Protein AF-A0A142NPI6-F1 (afdb_monomer_lite)

pLDDT: mean 86.51, std 17.46, range [44.03, 98.69]

Structure (mmCIF, N/CA/C/O backbone):
data_AF-A0A142NPI6-F1
#
_entry.id   AF-A0A142NPI6-F1
#
loop_
_atom_site.group_PDB
_atom_site.id
_atom_site.type_symbol
_atom_site.label_atom_id
_atom_site.label_alt_id
_atom_site.label_comp_id
_atom_site.label_asym_id
_atom_site.label_entity_id
_atom_site.label_seq_id
_atom_site.pdbx_PDB_ins_code
_atom_site.Cartn_x
_atom_site.Cartn_y
_atom_site.Cartn_z
_atom_site.occupancy
_atom_site.B_iso_or_equiv
_atom_site.auth_seq_id
_atom_site.auth_comp_id
_atom_site.auth_asym_id
_atom_site.auth_atom_id
_atom_site.pdbx_PDB_model_num
ATOM 1 N N . MET A 1 1 ? 30.840 42.696 -34.148 1.00 46.59 1 MET A N 1
ATOM 2 C CA . MET A 1 1 ? 31.530 41.416 -33.901 1.00 46.59 1 MET A CA 1
ATOM 3 C C . MET A 1 1 ? 30.783 40.773 -32.763 1.00 46.59 1 MET A C 1
ATOM 5 O O . MET A 1 1 ? 30.906 41.216 -31.628 1.00 46.59 1 MET A O 1
ATOM 9 N N . ASP A 1 2 ? 29.879 39.889 -33.158 1.00 44.03 2 ASP A N 1
ATOM 10 C CA . ASP A 1 2 ? 28.806 39.317 -32.363 1.00 44.03 2 ASP A CA 1
ATOM 11 C C . ASP A 1 2 ? 29.299 38.374 -31.265 1.00 44.03 2 ASP A C 1
ATOM 13 O O . ASP A 1 2 ? 30.174 37.537 -31.477 1.00 44.03 2 ASP A O 1
ATOM 17 N N . ASP A 1 3 ? 28.698 38.568 -30.094 1.00 54.62 3 ASP A N 1
ATOM 18 C CA . ASP A 1 3 ? 28.069 37.549 -29.256 1.00 54.62 3 ASP A CA 1
ATOM 19 C C . ASP A 1 3 ? 28.616 36.116 -29.352 1.00 54.62 3 ASP A C 1
ATOM 21 O O . ASP A 1 3 ? 28.298 35.357 -30.267 1.00 54.62 3 ASP A O 1
ATOM 25 N N . GLN A 1 4 ? 29.324 35.702 -28.300 1.00 48.88 4 GLN A N 1
ATOM 26 C CA . GLN A 1 4 ? 29.336 34.316 -27.833 1.00 48.88 4 GLN A CA 1
ATOM 27 C C . GLN A 1 4 ? 29.315 34.318 -26.299 1.00 48.88 4 GLN A C 1
ATOM 29 O O . GLN A 1 4 ? 30.331 34.137 -25.633 1.00 48.88 4 GLN A O 1
ATOM 34 N N . ASN A 1 5 ? 28.129 34.542 -25.733 1.00 45.75 5 ASN A N 1
ATOM 35 C CA . ASN A 1 5 ? 27.796 34.072 -24.393 1.00 45.75 5 ASN A CA 1
ATOM 36 C C . ASN A 1 5 ? 27.355 32.603 -24.525 1.00 45.75 5 ASN A C 1
ATOM 38 O O . ASN A 1 5 ? 26.288 32.356 -25.100 1.00 45.75 5 ASN A O 1
ATOM 42 N N . PRO A 1 6 ? 28.130 31.609 -24.056 1.00 51.25 6 PRO A N 1
ATOM 43 C CA . PRO A 1 6 ? 27.667 30.236 -24.089 1.00 51.25 6 PRO A CA 1
ATOM 44 C C . PRO A 1 6 ? 26.526 30.105 -23.079 1.00 51.25 6 PRO A C 1
ATOM 46 O O . PRO A 1 6 ? 26.740 30.108 -21.866 1.00 51.25 6 PRO A O 1
ATOM 49 N N . LYS A 1 7 ? 25.294 30.008 -23.595 1.00 52.94 7 LYS A N 1
ATOM 50 C CA . LYS A 1 7 ? 24.114 29.628 -22.816 1.00 52.94 7 LYS A CA 1
ATOM 51 C C . LYS A 1 7 ? 24.457 28.364 -22.034 1.00 52.94 7 LYS A C 1
ATOM 53 O O . LYS A 1 7 ? 24.637 27.296 -22.618 1.00 52.94 7 LYS A O 1
ATOM 58 N N . ARG A 1 8 ? 24.559 28.508 -20.713 1.00 50.34 8 ARG A N 1
ATOM 59 C CA . ARG A 1 8 ? 24.537 27.395 -19.771 1.00 50.34 8 ARG A CA 1
ATOM 60 C C . ARG A 1 8 ? 23.252 26.620 -20.033 1.00 50.34 8 ARG A C 1
ATOM 62 O O . ARG A 1 8 ? 22.157 27.160 -19.915 1.00 50.34 8 ARG A O 1
ATOM 69 N N . ILE A 1 9 ? 23.407 25.392 -20.505 1.00 53.50 9 ILE A N 1
ATOM 70 C CA . ILE A 1 9 ? 22.299 24.463 -20.659 1.00 53.50 9 ILE A CA 1
ATOM 71 C C . ILE A 1 9 ? 22.020 23.940 -19.250 1.00 53.50 9 ILE A C 1
ATOM 73 O O . ILE A 1 9 ? 22.754 23.098 -18.738 1.00 53.50 9 ILE A O 1
ATOM 77 N N . ASP A 1 10 ? 20.992 24.482 -18.607 1.00 52.28 10 ASP A N 1
ATOM 78 C CA . ASP A 1 10 ? 20.502 24.003 -17.317 1.00 52.28 10 ASP A CA 1
ATOM 79 C C . ASP A 1 10 ? 19.662 22.732 -17.543 1.00 52.28 10 ASP A C 1
ATOM 81 O O . ASP A 1 10 ? 18.435 22.762 -17.593 1.00 52.28 10 ASP A O 1
ATOM 85 N N . THR A 1 11 ? 20.322 21.588 -17.739 1.00 50.81 11 THR A N 1
ATOM 86 C CA . THR A 1 11 ? 19.669 20.296 -18.045 1.00 50.81 11 THR A CA 1
ATOM 87 C C . THR A 1 11 ? 19.231 19.474 -16.823 1.00 50.81 11 THR A C 1
ATOM 89 O O . THR A 1 11 ? 18.848 18.322 -16.989 1.00 50.81 11 THR A O 1
ATOM 92 N N . HIS A 1 12 ? 19.235 20.014 -15.599 1.00 49.62 12 HIS A N 1
ATOM 93 C CA . HIS A 1 12 ? 18.958 19.221 -14.380 1.00 49.62 12 HIS A CA 1
ATOM 94 C C . HIS A 1 12 ? 17.550 19.384 -13.770 1.00 49.62 12 HIS A C 1
ATOM 96 O O . HIS A 1 12 ? 17.245 18.750 -12.766 1.00 49.62 12 HIS A O 1
ATOM 102 N N . SER A 1 13 ? 16.657 20.192 -14.352 1.00 55.25 13 SER A N 1
ATOM 103 C CA . SER A 1 13 ? 15.383 20.520 -13.684 1.00 55.25 13 SER A CA 1
ATOM 104 C C . SER A 1 13 ? 14.291 19.442 -13.814 1.00 55.25 13 SER A C 1
ATOM 106 O O . SER A 1 13 ? 13.491 19.288 -12.900 1.00 55.25 13 SER A O 1
ATOM 108 N N . GLY A 1 14 ? 14.253 18.660 -14.901 1.00 50.91 14 GLY A N 1
ATOM 109 C CA . GLY A 1 14 ? 13.168 17.689 -15.144 1.00 50.91 14 GLY A CA 1
ATOM 110 C C . GLY A 1 14 ? 13.279 16.369 -14.368 1.00 50.91 14 GLY A C 1
ATOM 111 O O . GLY A 1 14 ? 12.258 15.790 -14.008 1.00 50.91 14 GLY A O 1
ATOM 112 N N . TYR A 1 15 ? 14.505 15.915 -14.084 1.00 52.22 15 TYR A N 1
ATOM 113 C CA . TYR A 1 15 ? 14.760 14.666 -13.350 1.00 52.22 15 TYR A CA 1
ATOM 114 C C . TYR A 1 15 ? 14.495 14.822 -11.838 1.00 52.22 15 TYR A C 1
ATOM 116 O O . TYR A 1 15 ? 13.837 13.972 -11.248 1.00 52.22 15 TYR A O 1
ATOM 124 N N . SER A 1 16 ? 14.869 15.962 -11.236 1.00 62.44 16 SER A N 1
ATOM 125 C CA . SER A 1 16 ? 14.729 16.203 -9.784 1.00 62.44 16 SER A CA 1
ATOM 126 C C . SER A 1 16 ? 13.276 16.151 -9.290 1.00 62.44 16 SER A C 1
ATOM 128 O O . SER A 1 16 ? 12.978 15.498 -8.296 1.00 62.44 16 SER A O 1
ATOM 130 N N . PHE A 1 17 ? 12.337 16.785 -10.004 1.00 59.56 17 PHE A N 1
ATOM 131 C CA . PHE A 1 17 ? 10.938 16.851 -9.555 1.00 59.56 17 PHE A CA 1
ATOM 132 C C . PHE A 1 17 ? 10.195 15.511 -9.655 1.00 59.56 17 PHE A C 1
ATOM 134 O O . PHE A 1 17 ? 9.284 15.255 -8.866 1.00 59.56 17 PHE A O 1
ATOM 141 N N . SER A 1 18 ? 10.537 14.668 -10.637 1.00 68.88 18 SER A N 1
ATOM 142 C CA . SER A 1 18 ? 9.925 13.341 -10.785 1.00 68.88 18 SER A CA 1
ATOM 143 C C . SER A 1 18 ? 10.379 12.402 -9.667 1.00 68.88 18 SER A C 1
ATOM 145 O O . SER A 1 18 ? 9.552 11.687 -9.099 1.00 68.88 18 SER A O 1
ATOM 147 N N . ASP A 1 19 ? 11.662 12.467 -9.306 1.00 78.88 19 ASP A N 1
ATOM 148 C CA . ASP A 1 19 ? 12.242 11.675 -8.220 1.00 78.88 19 ASP A CA 1
ATOM 149 C C . ASP A 1 19 ? 11.696 12.120 -6.854 1.00 78.88 19 ASP A C 1
ATOM 151 O O . ASP A 1 19 ? 11.256 11.288 -6.062 1.00 78.88 19 ASP A O 1
ATOM 155 N N . GLU A 1 20 ? 11.595 13.431 -6.606 1.00 88.25 20 GLU A N 1
ATOM 156 C CA . GLU A 1 20 ? 10.992 13.978 -5.381 1.00 88.25 20 GLU A CA 1
ATOM 157 C C . GLU A 1 20 ? 9.533 13.534 -5.201 1.00 88.25 20 GLU A C 1
ATOM 159 O O . GLU A 1 20 ? 9.131 13.106 -4.117 1.00 88.25 20 GLU A O 1
ATOM 164 N N . ARG A 1 21 ? 8.728 13.579 -6.272 1.00 89.25 21 ARG A N 1
ATOM 165 C CA . ARG A 1 21 ? 7.339 13.096 -6.233 1.00 89.25 21 ARG A CA 1
ATOM 166 C C . ARG A 1 21 ? 7.260 11.595 -5.982 1.00 89.25 21 ARG A C 1
ATOM 168 O O . ARG A 1 21 ? 6.357 11.159 -5.273 1.00 89.25 21 ARG A O 1
ATOM 175 N N . ALA A 1 22 ? 8.160 10.800 -6.559 1.00 90.69 22 ALA A N 1
ATOM 176 C CA . ALA A 1 22 ? 8.201 9.360 -6.320 1.00 90.69 22 ALA A CA 1
ATOM 177 C C . ALA A 1 22 ? 8.537 9.041 -4.853 1.00 90.69 22 ALA A C 1
ATOM 179 O O . ALA A 1 22 ? 7.868 8.203 -4.250 1.00 90.69 22 ALA A O 1
ATOM 180 N N . ILE A 1 23 ? 9.494 9.764 -4.261 1.00 93.38 23 ILE A N 1
ATOM 181 C CA . ILE A 1 23 ? 9.863 9.635 -2.843 1.00 93.38 23 ILE A CA 1
ATOM 182 C C . ILE A 1 23 ? 8.678 9.992 -1.939 1.00 93.38 23 ILE A C 1
ATOM 184 O O . ILE A 1 23 ? 8.345 9.228 -1.033 1.00 93.38 23 ILE A O 1
ATOM 188 N N . ILE A 1 24 ? 8.012 11.124 -2.198 1.00 95.31 24 ILE A N 1
ATOM 189 C CA . ILE A 1 24 ? 6.867 11.574 -1.392 1.00 95.31 24 ILE A CA 1
ATOM 190 C C . ILE A 1 24 ? 5.718 10.565 -1.461 1.00 95.31 24 ILE A C 1
ATOM 192 O O . ILE A 1 24 ? 5.189 10.191 -0.416 1.00 95.31 24 ILE A O 1
ATOM 196 N N . ARG A 1 25 ? 5.342 10.103 -2.661 1.00 95.69 25 ARG A N 1
ATOM 197 C CA . ARG A 1 25 ? 4.215 9.170 -2.806 1.00 95.69 25 ARG A 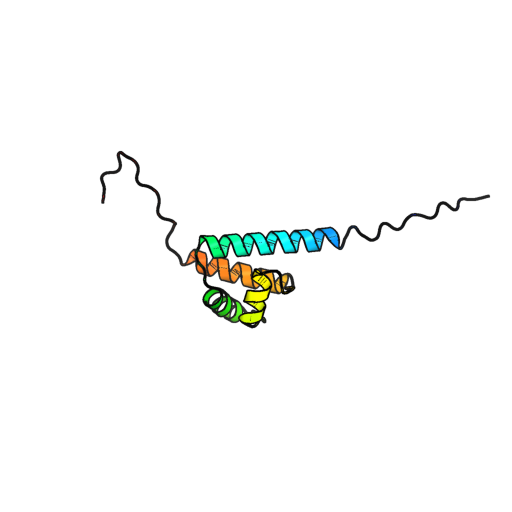CA 1
ATOM 198 C C . ARG A 1 25 ? 4.502 7.804 -2.177 1.00 95.69 25 ARG A C 1
ATOM 200 O O . ARG A 1 25 ? 3.646 7.289 -1.465 1.00 95.69 25 ARG A O 1
ATOM 207 N N . ARG A 1 26 ? 5.719 7.262 -2.343 1.00 96.31 26 ARG A N 1
ATOM 208 C CA . ARG A 1 26 ? 6.141 6.036 -1.640 1.00 96.31 26 ARG A CA 1
ATOM 209 C C . ARG A 1 26 ? 6.012 6.205 -0.131 1.00 96.31 26 ARG A C 1
ATOM 211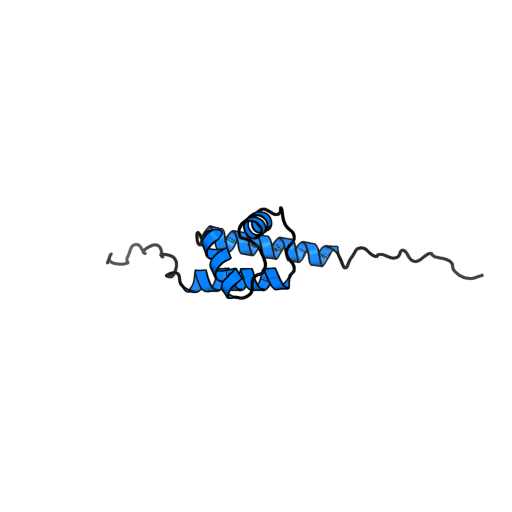 O O . ARG A 1 26 ? 5.423 5.363 0.528 1.00 96.31 26 ARG A O 1
ATOM 218 N N . ARG A 1 27 ? 6.545 7.302 0.410 1.00 96.81 27 ARG A N 1
ATOM 219 C CA . ARG A 1 27 ? 6.495 7.569 1.847 1.00 96.81 27 ARG A CA 1
ATOM 220 C C . ARG A 1 27 ? 5.055 7.636 2.362 1.00 96.81 27 ARG A C 1
ATOM 222 O O . ARG A 1 27 ? 4.759 7.029 3.381 1.00 96.81 27 ARG A O 1
ATOM 229 N N . GLN A 1 28 ? 4.171 8.338 1.654 1.00 97.69 28 GLN A N 1
ATOM 230 C CA . GLN A 1 28 ? 2.751 8.429 2.014 1.00 97.69 28 GLN A CA 1
ATOM 231 C C . GLN A 1 28 ? 2.055 7.064 1.980 1.00 97.69 28 GLN A C 1
ATOM 233 O O . GLN A 1 28 ? 1.262 6.765 2.868 1.00 97.69 28 GLN A O 1
ATOM 238 N N . LEU A 1 29 ? 2.369 6.233 0.982 1.00 98.00 29 LEU A N 1
ATOM 239 C CA . LEU A 1 29 ? 1.875 4.861 0.898 1.00 98.00 29 LEU A CA 1
ATOM 240 C C . LEU A 1 29 ? 2.322 4.033 2.110 1.00 98.00 29 LEU A C 1
ATOM 242 O O . LEU A 1 29 ? 1.484 3.395 2.743 1.00 98.00 29 LEU A O 1
ATOM 246 N N . THR A 1 30 ? 3.616 4.062 2.447 1.00 97.50 30 THR A N 1
ATOM 247 C CA . THR A 1 30 ? 4.158 3.332 3.603 1.00 97.50 30 THR A CA 1
ATOM 248 C C . THR A 1 30 ? 3.517 3.814 4.906 1.00 97.50 30 THR A C 1
ATOM 250 O O . THR A 1 30 ? 3.042 2.997 5.685 1.00 97.50 30 THR A O 1
ATOM 253 N N . GLU A 1 31 ? 3.402 5.131 5.110 1.00 97.69 31 GLU A N 1
ATOM 254 C CA . GLU A 1 31 ? 2.745 5.708 6.293 1.00 97.69 31 GLU A CA 1
ATOM 255 C C . GLU A 1 31 ? 1.278 5.254 6.425 1.00 97.69 31 GLU A C 1
ATOM 257 O O . GLU A 1 31 ? 0.823 4.949 7.529 1.00 97.69 31 GLU A O 1
ATOM 262 N N . ALA A 1 32 ? 0.534 5.176 5.315 1.00 97.12 32 ALA A N 1
ATOM 263 C CA . ALA A 1 32 ? -0.844 4.686 5.315 1.00 97.12 32 ALA A CA 1
ATOM 264 C C . ALA A 1 32 ? -0.926 3.185 5.641 1.00 97.12 32 ALA A C 1
ATOM 266 O O . ALA A 1 32 ? -1.741 2.785 6.475 1.00 97.12 32 ALA A O 1
ATOM 267 N N . ALA A 1 33 ? -0.076 2.366 5.016 1.00 96.94 33 ALA A N 1
ATOM 268 C CA . ALA A 1 33 ? -0.022 0.928 5.266 1.00 96.94 33 ALA A CA 1
ATOM 269 C C . ALA A 1 33 ? 0.332 0.625 6.731 1.00 96.94 33 ALA A C 1
ATOM 271 O O . ALA A 1 33 ? -0.337 -0.191 7.365 1.00 96.94 33 ALA A O 1
ATOM 272 N N . ASP A 1 34 ? 1.309 1.343 7.291 1.00 96.56 34 ASP A N 1
ATOM 273 C CA . ASP A 1 34 ? 1.729 1.212 8.688 1.00 96.56 34 ASP A CA 1
ATOM 274 C C . ASP A 1 34 ? 0.616 1.626 9.658 1.00 96.56 34 ASP A C 1
ATOM 276 O O . ASP A 1 34 ? 0.316 0.900 10.607 1.00 96.56 34 ASP A O 1
ATOM 280 N N . PHE A 1 35 ? -0.036 2.770 9.415 1.00 95.62 35 PHE A N 1
ATOM 281 C CA . PHE A 1 35 ? -1.119 3.267 10.270 1.00 95.62 35 PHE A CA 1
ATOM 282 C C . PHE A 1 35 ? -2.274 2.264 10.381 1.00 95.62 35 PHE A C 1
ATOM 284 O O . PHE A 1 35 ? -2.822 2.059 11.465 1.00 95.62 35 PHE A O 1
ATOM 291 N N . TRP A 1 36 ? -2.627 1.624 9.265 1.00 96.12 36 TRP A N 1
ATOM 292 C CA . TRP A 1 36 ? -3.702 0.633 9.193 1.00 96.12 36 TRP A CA 1
ATOM 293 C C . TRP A 1 36 ? -3.236 -0.809 9.430 1.00 96.12 36 TRP A C 1
ATOM 295 O O . TRP A 1 36 ? -4.046 -1.732 9.350 1.00 96.12 36 TRP A O 1
ATOM 305 N N . ASN A 1 37 ? -1.957 -1.012 9.765 1.00 96.25 37 ASN A N 1
ATOM 306 C CA . ASN A 1 37 ? -1.346 -2.321 9.996 1.00 96.25 37 ASN A CA 1
ATOM 307 C C . ASN A 1 37 ? -1.579 -3.304 8.829 1.00 96.25 37 ASN A C 1
ATOM 309 O O . ASN A 1 37 ? -1.871 -4.489 9.022 1.00 96.25 37 ASN A O 1
ATOM 313 N N . ILE A 1 38 ? -1.470 -2.798 7.601 1.00 97.56 38 ILE A N 1
ATOM 314 C CA . ILE A 1 38 ? -1.558 -3.601 6.385 1.00 97.56 38 ILE A CA 1
ATOM 315 C C . ILE A 1 38 ? -0.253 -4.384 6.232 1.00 97.56 38 ILE A C 1
ATOM 317 O O . ILE A 1 38 ? 0.819 -3.818 6.047 1.00 97.56 38 ILE A O 1
ATOM 321 N N . SER A 1 39 ? -0.335 -5.713 6.297 1.00 97.69 39 SER A N 1
ATOM 322 C CA . SER A 1 39 ? 0.835 -6.572 6.087 1.00 97.69 39 SER A CA 1
ATOM 323 C C . SER A 1 39 ? 1.329 -6.517 4.638 1.00 97.69 39 SER A C 1
ATOM 325 O O . SER A 1 39 ? 0.505 -6.505 3.720 1.00 97.69 39 SER A O 1
ATOM 327 N N . VAL A 1 40 ? 2.645 -6.628 4.434 1.00 97.94 40 VAL A N 1
ATOM 328 C CA . VAL A 1 40 ? 3.281 -6.729 3.105 1.00 97.94 40 VAL A CA 1
ATOM 329 C C . VAL A 1 40 ? 2.661 -7.850 2.266 1.00 97.94 40 VAL A C 1
ATOM 331 O O . VAL A 1 40 ? 2.256 -7.606 1.134 1.00 97.94 40 VAL A O 1
ATOM 334 N N . ALA A 1 41 ? 2.490 -9.045 2.842 1.00 98.25 41 ALA A N 1
ATOM 335 C CA . ALA A 1 41 ? 1.868 -10.186 2.167 1.00 98.25 41 ALA A CA 1
ATOM 336 C C . ALA A 1 41 ? 0.435 -9.887 1.689 1.00 98.25 41 ALA A C 1
ATOM 338 O O . ALA A 1 41 ? 0.056 -10.242 0.574 1.00 98.25 41 ALA A O 1
ATOM 339 N N . GLY A 1 42 ? -0.365 -9.218 2.526 1.00 98.06 42 GLY A N 1
ATOM 340 C CA . GLY A 1 42 ? -1.735 -8.818 2.194 1.00 98.06 42 GLY A CA 1
ATOM 341 C C . GLY A 1 42 ? -1.791 -7.755 1.096 1.00 98.06 42 GLY A C 1
ATOM 342 O O . GLY A 1 42 ? -2.545 -7.911 0.138 1.00 98.06 42 GLY A O 1
ATOM 343 N N . ALA A 1 43 ? -0.951 -6.719 1.199 1.00 98.25 43 ALA A N 1
ATOM 344 C CA . ALA A 1 43 ? -0.817 -5.695 0.165 1.00 98.25 43 ALA A CA 1
ATOM 345 C C . ALA A 1 43 ? -0.377 -6.310 -1.168 1.00 98.25 43 ALA A C 1
ATOM 347 O O . ALA A 1 43 ? -0.975 -6.023 -2.201 1.00 98.25 43 ALA A O 1
ATOM 348 N N . TRP A 1 44 ? 0.617 -7.202 -1.136 1.00 98.69 44 TRP A N 1
ATOM 349 C CA . TRP A 1 44 ? 1.117 -7.909 -2.309 1.00 98.69 44 TRP A CA 1
ATOM 350 C C . TRP A 1 44 ? 0.041 -8.771 -2.968 1.00 98.69 44 TRP A C 1
ATOM 352 O O . TRP A 1 44 ? -0.165 -8.653 -4.175 1.00 98.69 44 TRP A O 1
ATOM 362 N N . LEU A 1 45 ? -0.676 -9.594 -2.196 1.00 98.56 45 LEU A N 1
ATOM 363 C CA . LEU A 1 45 ? -1.711 -10.480 -2.732 1.00 98.56 45 LEU A CA 1
ATOM 364 C C . LEU A 1 45 ? -2.821 -9.698 -3.445 1.00 98.56 45 LEU A C 1
ATOM 366 O O . LEU A 1 45 ? -3.299 -10.115 -4.502 1.00 98.56 45 LEU A O 1
ATOM 370 N N . HIS A 1 46 ? -3.214 -8.554 -2.885 1.00 98.50 46 HIS A N 1
ATOM 371 C CA . HIS A 1 46 ? -4.233 -7.710 -3.494 1.00 98.50 46 HIS A CA 1
ATOM 372 C C . HIS A 1 46 ? -3.689 -6.952 -4.713 1.00 98.50 46 HIS A C 1
ATOM 374 O O . HIS A 1 46 ? -4.302 -6.975 -5.777 1.00 98.50 46 HIS A O 1
ATOM 380 N N . TYR A 1 47 ? -2.476 -6.405 -4.620 1.00 98.69 47 TYR A N 1
ATOM 381 C CA . TYR A 1 47 ? -1.760 -5.761 -5.725 1.00 98.69 47 TYR A CA 1
ATOM 382 C C . TYR A 1 47 ? -1.616 -6.665 -6.961 1.00 98.69 47 TYR A C 1
ATOM 384 O O . TYR A 1 47 ? -1.938 -6.232 -8.069 1.00 98.69 47 TYR A O 1
ATOM 392 N N . VAL A 1 48 ? -1.213 -7.934 -6.806 1.00 98.38 48 VAL A N 1
ATOM 393 C CA . VAL A 1 48 ? -1.114 -8.865 -7.951 1.00 98.38 48 VAL A CA 1
ATOM 394 C C . VAL A 1 48 ? -2.481 -9.194 -8.552 1.00 98.38 48 VAL A C 1
ATOM 396 O O . VAL A 1 48 ? -2.582 -9.410 -9.759 1.00 98.38 48 VAL A O 1
ATOM 399 N N . SER A 1 49 ? -3.551 -9.175 -7.749 1.00 98.31 49 SER A N 1
ATOM 400 C CA . SER A 1 49 ? -4.920 -9.377 -8.244 1.00 98.31 49 SER A CA 1
ATOM 401 C C . SER A 1 49 ? -5.398 -8.231 -9.147 1.00 98.31 49 SER A C 1
ATOM 403 O O . SER A 1 49 ? -6.191 -8.462 -10.060 1.00 98.31 49 SER A O 1
ATOM 405 N N . LEU A 1 50 ? -4.849 -7.025 -8.950 1.00 98.38 50 LEU A N 1
ATOM 406 C CA . LEU A 1 50 ? -5.104 -5.828 -9.757 1.00 98.38 50 LEU A CA 1
ATOM 407 C C . LEU A 1 50 ? -4.149 -5.686 -10.961 1.00 98.38 50 LEU A C 1
ATOM 409 O O . LEU A 1 50 ? -4.220 -4.698 -11.691 1.00 98.38 50 LEU A O 1
ATOM 413 N N . GLY A 1 51 ? -3.272 -6.669 -11.200 1.00 97.94 51 GLY A N 1
ATOM 414 C CA . GLY A 1 51 ? -2.303 -6.656 -12.305 1.00 97.94 51 GLY A CA 1
ATOM 415 C C . GLY A 1 51 ? -0.898 -6.189 -11.918 1.00 97.94 51 GLY A C 1
ATOM 416 O O . GLY A 1 51 ? -0.101 -5.853 -12.793 1.00 97.94 51 GLY A O 1
ATOM 417 N N . GLY A 1 52 ? -0.588 -6.165 -10.623 1.00 98.19 52 GLY A N 1
ATOM 418 C CA . GLY A 1 52 ? 0.751 -5.908 -10.119 1.00 98.19 52 GLY A CA 1
ATOM 419 C C . GLY A 1 52 ? 1.788 -6.939 -10.576 1.00 98.19 52 GLY A C 1
ATOM 420 O O . GLY A 1 52 ? 1.510 -8.136 -10.635 1.00 98.19 52 GLY A O 1
ATOM 421 N N . GLU A 1 53 ? 2.997 -6.471 -10.889 1.00 98.06 53 GLU A N 1
ATOM 422 C CA . GLU A 1 53 ? 4.061 -7.280 -11.508 1.00 98.06 53 GLU A CA 1
ATOM 423 C C . GLU A 1 53 ? 5.207 -7.651 -10.550 1.00 98.06 53 GLU A C 1
ATOM 425 O O . GLU A 1 53 ? 6.011 -8.524 -10.876 1.00 98.06 53 GLU A O 1
ATOM 430 N N . LEU A 1 54 ? 5.296 -7.014 -9.377 1.00 97.88 54 LEU A N 1
ATOM 431 C CA . LEU A 1 54 ? 6.332 -7.313 -8.383 1.00 97.88 54 LEU A CA 1
ATOM 432 C C . LEU A 1 54 ? 6.094 -8.643 -7.660 1.00 97.88 54 LEU A C 1
ATOM 434 O O . LEU A 1 54 ? 4.970 -9.015 -7.308 1.00 97.88 54 LEU A O 1
ATOM 438 N N . THR A 1 55 ? 7.194 -9.309 -7.323 1.00 98.19 55 THR A N 1
ATOM 439 C CA . THR A 1 55 ? 7.194 -10.334 -6.273 1.00 98.19 55 THR A CA 1
ATOM 440 C C . THR A 1 55 ? 6.977 -9.708 -4.890 1.00 98.19 55 THR A C 1
ATOM 442 O O . THR A 1 55 ? 7.224 -8.518 -4.690 1.00 98.19 55 THR A O 1
ATOM 445 N N . GLU A 1 56 ? 6.569 -10.513 -3.902 1.00 98.25 56 GLU A N 1
ATOM 446 C CA . GLU A 1 56 ? 6.416 -10.048 -2.512 1.00 98.25 56 GLU A CA 1
ATOM 447 C C . GLU A 1 56 ? 7.715 -9.422 -1.977 1.00 98.25 56 GLU A C 1
ATOM 449 O O . GLU A 1 56 ? 7.689 -8.371 -1.344 1.00 98.25 56 GLU A O 1
ATOM 454 N N . TYR A 1 57 ? 8.864 -10.025 -2.301 1.00 98.12 57 TYR A N 1
ATOM 455 C CA . TYR A 1 57 ? 10.182 -9.538 -1.887 1.00 98.12 57 TYR A CA 1
ATOM 456 C C . TYR A 1 57 ? 10.558 -8.198 -2.537 1.00 98.12 57 TYR A C 1
ATOM 458 O O . TYR A 1 57 ? 11.123 -7.328 -1.880 1.00 98.12 57 TYR A O 1
ATOM 466 N N . GLU A 1 58 ? 10.259 -8.000 -3.823 1.00 98.19 58 GLU A N 1
ATOM 467 C CA . GLU A 1 58 ? 10.517 -6.713 -4.484 1.00 98.19 58 GLU A CA 1
ATOM 468 C C . GLU A 1 58 ? 9.581 -5.611 -3.981 1.00 98.19 58 GLU A C 1
ATOM 470 O O . GLU A 1 58 ? 9.995 -4.456 -3.889 1.00 98.19 58 GLU A O 1
ATOM 475 N N . LEU A 1 59 ? 8.343 -5.960 -3.621 1.00 98.12 59 LEU A N 1
ATOM 476 C CA . LEU A 1 59 ? 7.409 -5.040 -2.978 1.00 98.12 59 LEU A CA 1
ATOM 477 C C . LEU A 1 59 ? 7.910 -4.632 -1.589 1.00 98.12 59 LEU A C 1
ATOM 479 O O . LEU A 1 59 ? 7.945 -3.440 -1.290 1.00 98.12 59 LEU A O 1
ATOM 483 N N . ASP A 1 60 ? 8.380 -5.584 -0.780 1.00 97.69 60 ASP A N 1
ATOM 484 C CA . ASP A 1 60 ? 9.025 -5.295 0.505 1.00 97.69 60 ASP A CA 1
ATOM 485 C C . ASP A 1 60 ? 10.251 -4.382 0.330 1.00 97.69 60 ASP A C 1
ATOM 487 O O . ASP A 1 60 ? 10.386 -3.362 1.007 1.00 97.69 60 ASP A O 1
ATOM 491 N N . ALA A 1 61 ? 11.110 -4.680 -0.650 1.00 97.62 61 ALA A N 1
ATOM 492 C CA . ALA A 1 61 ? 12.262 -3.847 -0.977 1.00 97.62 61 ALA A CA 1
ATOM 493 C C . ALA A 1 61 ? 11.850 -2.442 -1.449 1.00 97.62 61 ALA A C 1
ATOM 495 O O . ALA A 1 61 ? 12.517 -1.465 -1.108 1.00 97.62 61 ALA A O 1
ATOM 496 N N . TYR A 1 62 ? 10.755 -2.308 -2.203 1.00 96.62 62 TYR A N 1
ATOM 497 C CA . TYR A 1 62 ? 10.224 -1.010 -2.618 1.00 96.62 62 TYR A CA 1
ATOM 498 C C . TYR A 1 62 ? 9.796 -0.174 -1.414 1.00 96.62 62 TYR A C 1
ATOM 500 O O . TYR A 1 62 ? 10.210 0.982 -1.319 1.00 96.62 62 TYR A O 1
ATOM 508 N N . LEU A 1 63 ? 9.039 -0.757 -0.480 1.00 95.44 63 LEU A N 1
ATOM 509 C CA . LEU A 1 63 ? 8.594 -0.079 0.742 1.00 95.44 63 LEU A CA 1
ATOM 510 C C . LEU A 1 63 ? 9.774 0.360 1.626 1.00 95.44 63 LEU A C 1
ATOM 512 O O . LEU A 1 63 ? 9.713 1.431 2.227 1.00 95.44 63 LEU A O 1
ATOM 516 N N . HIS A 1 64 ? 10.871 -0.404 1.623 1.00 95.19 64 HIS A N 1
ATOM 517 C CA . HIS A 1 64 ? 12.120 -0.104 2.337 1.00 95.19 64 HIS A CA 1
ATOM 518 C C . HIS A 1 64 ? 13.147 0.700 1.520 1.00 95.19 64 HIS A C 1
ATOM 520 O O . HIS A 1 64 ? 14.331 0.733 1.851 1.00 95.19 64 HIS A O 1
ATOM 526 N N . GLU A 1 65 ? 12.712 1.359 0.445 1.00 94.4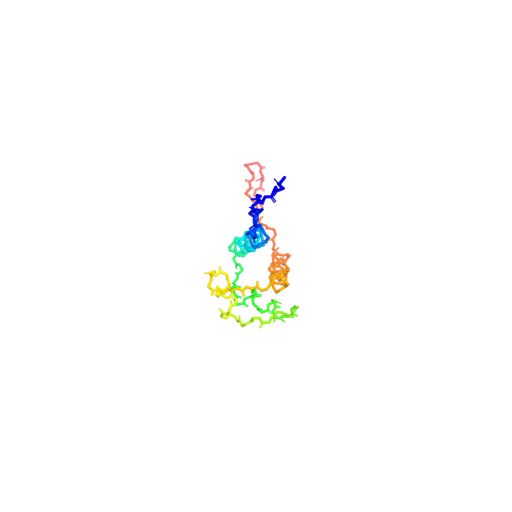4 65 GLU A N 1
ATOM 527 C CA . GLU A 1 65 ? 13.542 2.230 -0.399 1.00 94.44 65 GLU A CA 1
ATOM 528 C C . GLU A 1 65 ? 14.708 1.540 -1.135 1.00 94.44 65 GLU A C 1
ATOM 530 O O . GLU A 1 65 ? 15.558 2.211 -1.722 1.00 94.44 65 GLU A O 1
ATOM 535 N N . ALA A 1 66 ? 14.728 0.208 -1.157 1.00 96.06 66 ALA A N 1
ATOM 536 C CA . ALA A 1 66 ? 15.747 -0.628 -1.787 1.00 96.06 66 ALA A CA 1
ATOM 537 C C . ALA A 1 66 ? 15.379 -1.081 -3.215 1.00 96.06 66 ALA A C 1
ATOM 539 O O . ALA A 1 66 ? 16.152 -1.797 -3.852 1.00 96.06 66 ALA A O 1
ATOM 540 N N . TYR A 1 67 ? 14.220 -0.664 -3.734 1.00 94.12 67 TYR A N 1
ATOM 541 C CA . TYR A 1 67 ? 13.758 -0.971 -5.089 1.00 94.12 67 TYR A CA 1
ATOM 542 C C . TYR A 1 67 ? 13.112 0.253 -5.749 1.00 94.12 67 TYR A C 1
ATOM 544 O O . TYR A 1 67 ? 12.432 1.046 -5.093 1.00 94.12 67 TYR A O 1
ATOM 552 N N . PHE A 1 68 ? 13.313 0.411 -7.060 1.00 92.44 68 PHE A N 1
ATOM 553 C CA . PHE A 1 68 ? 12.666 1.458 -7.851 1.00 92.44 68 PHE A CA 1
ATOM 554 C C . PHE A 1 68 ? 11.426 0.906 -8.547 1.00 92.44 68 PHE A C 1
ATOM 556 O O . PHE A 1 68 ? 11.523 -0.033 -9.333 1.00 92.44 68 PHE A O 1
ATOM 563 N N . LEU A 1 69 ? 10.274 1.532 -8.312 1.00 94.06 69 LEU A N 1
ATOM 564 C CA . LEU A 1 69 ? 9.009 1.127 -8.912 1.00 94.06 69 LEU A CA 1
ATOM 565 C C . LEU A 1 69 ? 8.551 2.128 -9.971 1.00 94.06 69 LEU A C 1
ATOM 567 O O . LEU A 1 69 ? 8.571 3.341 -9.751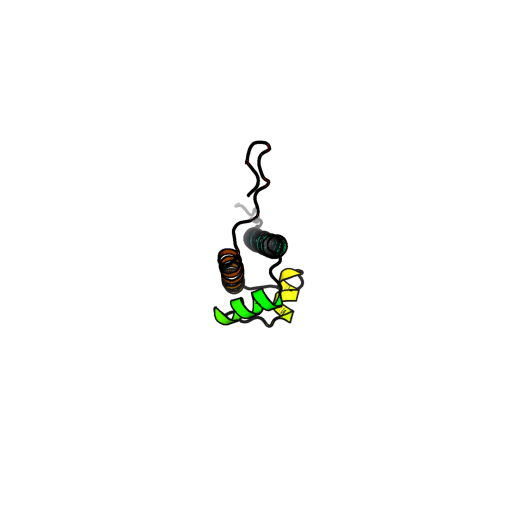 1.00 94.06 69 LEU A O 1
ATOM 571 N N . ALA A 1 70 ? 8.100 1.615 -11.116 1.00 94.81 70 ALA A N 1
ATOM 572 C CA . ALA A 1 70 ? 7.507 2.446 -12.155 1.00 94.81 70 ALA A CA 1
ATOM 573 C C . ALA A 1 70 ? 6.248 3.168 -11.624 1.00 94.81 70 ALA A C 1
ATOM 575 O O . ALA A 1 70 ? 5.477 2.560 -10.880 1.00 94.81 70 ALA A O 1
ATOM 576 N N . PRO A 1 71 ? 5.973 4.423 -12.038 1.00 94.31 71 PRO A N 1
ATOM 577 C CA . PRO A 1 71 ? 4.827 5.187 -11.538 1.00 94.31 71 PRO A CA 1
ATOM 578 C C . PRO A 1 71 ? 3.484 4.455 -11.637 1.00 94.31 71 PRO A C 1
ATOM 580 O O . PRO A 1 71 ? 2.729 4.463 -10.678 1.00 94.31 71 PRO A O 1
ATOM 583 N N . TYR A 1 72 ? 3.226 3.776 -12.757 1.00 96.12 72 TYR A N 1
ATOM 584 C CA . TYR A 1 72 ? 1.999 3.000 -12.956 1.00 96.12 72 TYR A CA 1
ATOM 585 C C . TYR A 1 72 ? 1.875 1.823 -11.976 1.00 96.12 72 TYR A C 1
ATOM 587 O O . TYR A 1 72 ? 0.812 1.603 -11.407 1.00 96.12 72 TYR A O 1
ATOM 595 N N . GLN A 1 73 ? 2.972 1.102 -11.730 1.00 97.75 73 GLN A N 1
ATOM 596 C CA . GLN A 1 73 ? 2.983 0.004 -10.761 1.00 97.75 73 GLN A CA 1
ATOM 597 C C . GLN A 1 73 ? 2.773 0.514 -9.330 1.00 97.75 73 GLN A C 1
ATOM 599 O O . GLN A 1 73 ? 2.113 -0.140 -8.527 1.00 97.75 73 GLN A O 1
ATOM 604 N N . HIS A 1 74 ? 3.279 1.709 -9.016 1.00 97.69 74 HIS A N 1
ATOM 605 C CA . HIS A 1 74 ? 2.989 2.355 -7.742 1.00 97.69 74 HIS A CA 1
ATOM 606 C C . HIS A 1 74 ? 1.510 2.730 -7.601 1.00 97.69 74 HIS A C 1
ATOM 608 O O . HIS A 1 74 ? 0.944 2.522 -6.532 1.00 97.69 74 HIS A O 1
ATOM 614 N N . ASP A 1 75 ? 0.879 3.234 -8.662 1.00 98.25 75 ASP A N 1
ATOM 615 C CA . ASP A 1 75 ? -0.538 3.599 -8.627 1.00 98.25 75 ASP A CA 1
ATOM 616 C C . ASP A 1 75 ? -1.430 2.360 -8.387 1.00 98.25 75 ASP A C 1
ATOM 618 O O . ASP A 1 75 ? -2.363 2.437 -7.593 1.00 98.25 75 ASP A O 1
ATOM 622 N N . ILE A 1 76 ? -1.096 1.194 -8.965 1.00 98.69 76 ILE A N 1
ATOM 623 C CA . ILE A 1 76 ? -1.791 -0.076 -8.660 1.00 98.69 76 ILE A CA 1
ATOM 624 C C . ILE A 1 76 ? -1.605 -0.466 -7.187 1.00 98.69 76 ILE A C 1
ATOM 626 O O . ILE A 1 76 ? -2.555 -0.883 -6.529 1.00 98.69 76 ILE A O 1
ATOM 630 N N . LEU A 1 77 ? -0.387 -0.341 -6.652 1.00 98.56 77 LEU A N 1
ATOM 631 C CA . LEU A 1 77 ? -0.118 -0.660 -5.248 1.00 98.56 77 LEU A CA 1
ATOM 632 C C . LEU A 1 77 ? -0.867 0.283 -4.296 1.00 98.56 77 LEU A C 1
ATOM 634 O O . LEU A 1 77 ? -1.378 -0.161 -3.271 1.00 98.56 77 LEU A O 1
ATOM 638 N N . ALA A 1 78 ? -0.958 1.568 -4.640 1.00 98.50 78 ALA A N 1
ATOM 639 C CA . ALA A 1 78 ? -1.736 2.538 -3.882 1.00 98.50 78 ALA A CA 1
ATOM 640 C C . ALA A 1 78 ? -3.227 2.194 -3.887 1.00 98.50 78 ALA A C 1
ATOM 642 O O . ALA A 1 78 ? -3.844 2.203 -2.825 1.00 98.50 78 ALA A O 1
ATOM 643 N N . GLU A 1 79 ? -3.782 1.823 -5.042 1.00 98.69 79 GLU A N 1
ATOM 644 C CA . GLU A 1 79 ? -5.169 1.362 -5.133 1.00 98.69 79 GLU A CA 1
ATOM 645 C C . GLU A 1 79 ? -5.397 0.115 -4.278 1.00 98.69 79 GLU A C 1
ATOM 647 O O . GLU A 1 79 ? -6.338 0.069 -3.492 1.00 98.69 79 GLU A O 1
ATOM 652 N N . ALA A 1 80 ? -4.482 -0.856 -4.339 1.00 98.62 80 ALA A N 1
ATOM 653 C CA . ALA A 1 80 ? -4.588 -2.065 -3.538 1.00 98.62 80 ALA A CA 1
ATOM 654 C C . ALA A 1 80 ? -4.613 -1.766 -2.026 1.00 98.62 80 ALA A C 1
ATOM 656 O O . ALA A 1 80 ? -5.426 -2.317 -1.286 1.00 98.62 80 ALA A O 1
ATOM 657 N N . VAL A 1 81 ? -3.733 -0.882 -1.551 1.00 98.50 81 VAL A N 1
ATOM 658 C CA . VAL A 1 81 ? -3.709 -0.474 -0.139 1.00 98.50 81 VAL A CA 1
ATOM 659 C C . VAL A 1 81 ? -4.986 0.279 0.238 1.00 98.50 81 VAL A C 1
ATOM 661 O O . VAL A 1 81 ? -5.544 0.012 1.300 1.00 98.50 81 VAL A O 1
ATOM 664 N N . ASN A 1 82 ? -5.483 1.168 -0.623 1.00 98.31 82 ASN A N 1
ATOM 665 C CA . ASN A 1 82 ? -6.721 1.907 -0.373 1.00 98.31 82 ASN A CA 1
ATOM 666 C C . ASN A 1 82 ? -7.938 0.975 -0.287 1.00 98.31 82 ASN A C 1
ATOM 668 O O . ASN A 1 82 ? -8.697 1.071 0.672 1.00 98.31 82 ASN A O 1
ATOM 672 N N . GLU A 1 83 ? -8.090 0.024 -1.212 1.00 98.50 83 GLU A N 1
ATOM 673 C CA . GLU A 1 83 ? -9.188 -0.950 -1.166 1.00 98.50 83 GLU A CA 1
ATOM 674 C C . GLU A 1 83 ? -9.119 -1.826 0.099 1.00 98.50 83 GLU A C 1
ATOM 676 O O . GLU A 1 83 ? -10.146 -2.129 0.707 1.00 98.50 83 GLU A O 1
ATOM 681 N N . LEU A 1 84 ? -7.912 -2.198 0.547 1.00 98.31 84 LEU A N 1
ATOM 682 C CA . LEU A 1 84 ? -7.720 -2.906 1.819 1.00 98.31 84 LEU A CA 1
ATOM 683 C C . LEU A 1 84 ? -8.156 -2.063 3.025 1.00 98.31 84 LEU A C 1
ATOM 685 O O . LEU A 1 84 ? -8.761 -2.602 3.952 1.00 98.31 84 LEU A O 1
ATOM 689 N N . ILE A 1 85 ? -7.879 -0.757 3.011 1.00 97.38 85 ILE A N 1
ATOM 690 C CA . ILE A 1 85 ? -8.308 0.186 4.051 1.00 97.38 85 ILE A CA 1
ATOM 691 C C . ILE A 1 85 ? -9.831 0.355 4.043 1.00 97.38 85 ILE A C 1
ATOM 693 O O . ILE A 1 85 ? -10.445 0.326 5.108 1.00 97.38 85 ILE A O 1
ATOM 697 N N . ASP A 1 86 ? -10.452 0.469 2.870 1.00 97.19 86 ASP A N 1
ATOM 698 C CA . ASP A 1 86 ? -11.905 0.633 2.729 1.00 97.19 86 ASP A CA 1
ATOM 699 C C . ASP A 1 86 ? -12.698 -0.577 3.257 1.00 97.19 86 ASP A C 1
ATOM 701 O O . ASP A 1 86 ? -13.869 -0.456 3.625 1.00 97.19 86 ASP A O 1
ATOM 705 N N . MET A 1 87 ? -12.061 -1.749 3.338 1.00 96.12 87 MET A N 1
ATOM 706 C CA . MET A 1 87 ? -12.636 -2.951 3.948 1.00 96.12 87 MET A CA 1
ATOM 707 C C . MET A 1 87 ? -12.541 -2.979 5.483 1.00 96.12 87 MET A C 1
ATOM 709 O O . MET A 1 87 ? -13.178 -3.828 6.115 1.00 96.12 87 MET A O 1
ATOM 713 N N . LEU A 1 88 ? -11.768 -2.084 6.105 1.00 9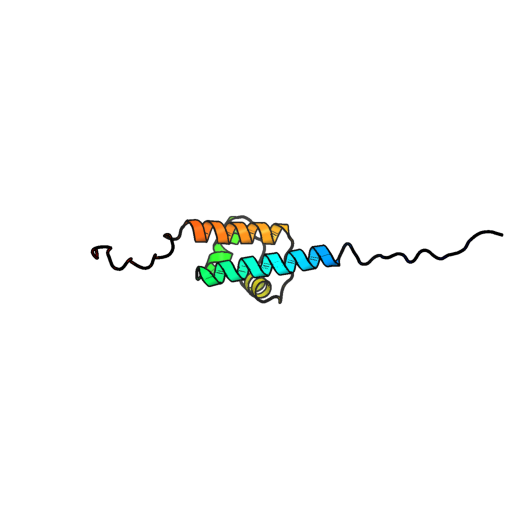4.31 88 LEU A N 1
ATOM 714 C CA . LEU A 1 88 ? -11.639 -2.002 7.559 1.00 94.31 88 LEU A CA 1
ATOM 715 C C . LEU A 1 88 ? -12.775 -1.171 8.173 1.00 94.31 88 LEU A C 1
ATOM 717 O O . LEU A 1 88 ? -13.267 -0.213 7.573 1.00 94.31 88 LEU A O 1
ATOM 721 N N . PRO A 1 89 ? -13.209 -1.494 9.406 1.00 92.12 89 PRO A N 1
ATOM 722 C CA . PRO A 1 89 ? -14.115 -0.616 10.127 1.00 92.12 89 PRO A CA 1
ATOM 723 C C . PRO A 1 89 ? -13.444 0.748 10.376 1.00 92.12 89 PRO A C 1
ATOM 725 O O . PRO A 1 89 ? -12.220 0.814 10.528 1.00 92.12 89 PRO A O 1
ATOM 728 N N . PRO A 1 90 ? -14.227 1.838 10.490 1.00 87.44 90 PRO A N 1
ATOM 729 C CA . PRO A 1 90 ? -13.688 3.143 10.847 1.00 87.44 90 PRO A CA 1
ATOM 730 C C . PRO A 1 90 ? -12.853 3.082 12.135 1.00 87.44 90 PRO A C 1
ATOM 732 O O . PRO A 1 90 ? -13.190 2.301 13.034 1.00 87.44 90 PRO A O 1
ATOM 735 N N . PRO A 1 91 ? -11.812 3.925 12.282 1.00 85.00 91 PRO A N 1
ATOM 736 C CA . PRO A 1 91 ? -10.985 3.914 13.478 1.00 85.00 91 PRO A CA 1
ATOM 737 C C . PRO A 1 91 ? -11.843 4.164 14.723 1.00 85.00 91 PRO A C 1
ATOM 739 O O . PRO A 1 91 ? -12.743 5.016 14.687 1.00 85.00 91 PRO A O 1
ATOM 742 N N . PRO A 1 92 ? -11.575 3.461 15.836 1.00 84.31 92 PRO A N 1
ATOM 743 C CA . PRO A 1 92 ? -12.309 3.678 17.070 1.00 84.31 92 PRO A CA 1
ATOM 744 C C . PRO A 1 92 ? -12.174 5.138 17.505 1.00 84.31 92 PRO A C 1
ATOM 746 O O . PRO A 1 92 ? -11.083 5.712 17.519 1.00 84.31 92 PRO A O 1
ATOM 749 N N . ARG A 1 93 ? -13.302 5.749 17.869 1.00 87.81 93 ARG A N 1
ATOM 750 C CA . ARG A 1 93 ? -13.335 7.108 18.413 1.00 87.81 93 ARG A CA 1
ATOM 751 C C . ARG A 1 93 ? -13.300 7.032 19.934 1.00 87.81 93 ARG A C 1
ATOM 753 O O . ARG A 1 93 ? -13.955 6.177 20.524 1.00 87.81 93 ARG A O 1
ATOM 760 N N . ALA A 1 94 ? -12.530 7.918 20.562 1.00 87.94 94 ALA A N 1
ATOM 761 C CA . ALA A 1 94 ? -12.527 8.026 22.015 1.00 87.94 94 ALA A CA 1
ATOM 762 C C . ALA A 1 94 ? -13.929 8.445 22.506 1.00 87.94 94 ALA A C 1
ATOM 764 O O . ALA A 1 94 ? -14.489 9.382 21.927 1.00 87.94 94 ALA A O 1
ATOM 765 N N . PRO A 1 95 ? -14.486 7.783 23.537 1.00 83.75 95 PRO A N 1
ATOM 766 C CA . PRO A 1 95 ? -15.784 8.153 24.089 1.00 83.75 95 PRO A CA 1
ATOM 767 C C . PRO A 1 95 ? -15.710 9.533 24.748 1.00 83.75 95 PRO A C 1
ATOM 769 O O . PRO A 1 95 ? -14.696 9.888 25.360 1.00 83.75 95 PRO A O 1
ATOM 772 N N . LEU A 1 96 ? -16.782 10.316 24.635 1.00 85.19 96 LEU A N 1
ATOM 773 C CA . LEU A 1 96 ? -16.910 11.572 25.378 1.00 85.19 96 LEU A CA 1
ATOM 774 C C . LEU A 1 96 ? -17.318 11.289 26.830 1.00 85.19 96 LEU A C 1
ATOM 776 O O . LEU A 1 96 ? -18.021 10.322 27.099 1.00 85.19 96 LEU A O 1
ATOM 780 N N . SER A 1 97 ? -16.922 12.155 27.771 1.00 85.19 97 SER A N 1
ATOM 781 C CA . SER A 1 97 ? -17.224 11.984 29.206 1.00 85.19 97 SER A CA 1
ATOM 782 C C . SER A 1 97 ? -18.714 11.804 29.520 1.00 85.19 97 SER A C 1
ATOM 784 O O . SER A 1 97 ? -19.048 11.172 30.518 1.00 85.19 97 SER A O 1
ATOM 786 N N . ASP A 1 98 ? -19.585 12.349 28.668 1.00 81.62 98 ASP A N 1
ATOM 787 C CA . ASP A 1 98 ? -21.040 12.319 28.829 1.00 81.62 98 ASP A CA 1
ATOM 788 C C . ASP A 1 98 ? -21.728 11.307 27.895 1.00 81.62 98 ASP A C 1
ATOM 790 O O . ASP A 1 98 ? -22.957 11.235 27.879 1.00 81.62 98 ASP A O 1
ATOM 794 N N . GLU A 1 99 ? -20.978 10.525 27.107 1.00 74.69 99 GLU A N 1
ATOM 795 C CA . GLU A 1 99 ? -21.568 9.394 26.390 1.00 74.69 99 GLU A CA 1
ATOM 796 C C . GLU A 1 99 ? -21.824 8.266 27.397 1.00 74.69 99 GLU A C 1
ATOM 798 O O . GLU A 1 99 ? -20.86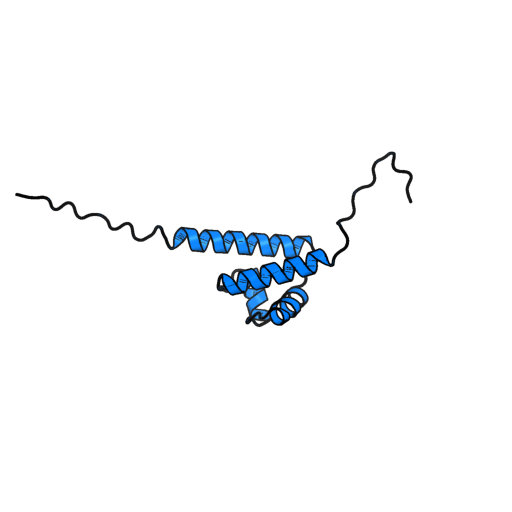8 7.722 27.961 1.00 74.69 99 GLU A O 1
ATOM 803 N N . PRO A 1 100 ? -23.094 7.902 27.664 1.00 60.97 100 PRO A N 1
ATOM 804 C CA . PRO A 1 100 ? -23.374 6.732 28.474 1.00 60.97 100 PRO A CA 1
ATOM 805 C C . PRO A 1 100 ? -22.758 5.531 27.756 1.00 60.97 100 PRO A C 1
ATOM 807 O O . PRO A 1 100 ? -23.097 5.250 26.606 1.00 60.97 100 PRO A O 1
ATOM 810 N N . GLY A 1 101 ? -21.798 4.884 28.421 1.00 62.38 101 GLY A N 1
ATOM 811 C CA . GLY A 1 101 ? -21.140 3.686 27.915 1.00 62.38 101 GLY A CA 1
ATOM 812 C C . GLY A 1 101 ? -22.176 2.668 27.445 1.00 62.38 101 GLY A C 1
ATOM 813 O O . GLY A 1 101 ? -23.209 2.504 28.095 1.00 62.38 101 GLY A O 1
ATOM 814 N N . LEU A 1 102 ? -21.880 2.067 26.291 1.00 57.59 102 LEU A N 1
ATOM 815 C CA . LEU A 1 102 ? -22.667 1.041 25.605 1.00 57.59 102 LEU A CA 1
ATOM 816 C C . LEU A 1 102 ? -23.351 0.038 26.552 1.00 57.59 102 LEU A C 1
ATOM 818 O O . LEU A 1 102 ? -22.657 -0.475 27.461 1.00 57.59 102 LEU A O 1
#

Organism: Brevibacterium linens (NCBI:txid1703)

Secondary structure (DSSP, 8-state):
----------TTHHHHHHHHHHHHHHHHHHHHHHHTT--HHHHHHHHHHTT----HHHHHHHHTTSS---HHHHHHHHHHHHHHHHTSPPPPPPPPTTS---

Radius of gyration: 21.6 Å; chains: 1; bounding box: 55×52×63 Å

Foldseek 3Di:
DDDDPPPDPPPPDPVVVVVVVLVVLLVVLLVLCVVQVPDLVQLVVQLVVLVADDDSVLSVCSSVVNHDDDPVNSVSSSVSSVVVVVPDDDDDDDDDPPPDDD

Sequence (102 aa):
MDDQNPKRIDTHSGYSFSDERAIIRRRQLTEAADFWNISVAGAWLHYVSLGGELTEYELDAYLHEAYFLAPYQHDILAEAVNELIDMLPPPPRAPLSDEPGL